Protein AF-A0A377NGT4-F1 (afdb_monomer_lite)

Structure (mmCIF, N/CA/C/O backbone):
data_AF-A0A377NGT4-F1
#
_entry.id   AF-A0A377NGT4-F1
#
loop_
_atom_site.group_PDB
_atom_site.id
_atom_site.type_symbol
_atom_site.label_atom_id
_atom_site.label_alt_id
_atom_site.label_comp_id
_atom_site.label_asym_id
_atom_site.label_entity_id
_atom_site.label_seq_id
_atom_site.pdbx_PDB_ins_code
_atom_site.Cartn_x
_atom_site.Cartn_y
_atom_site.Cartn_z
_atom_site.occupancy
_atom_site.B_iso_or_equiv
_atom_site.auth_seq_id
_atom_site.auth_comp_id
_atom_site.auth_asym_id
_atom_site.auth_atom_id
_atom_site.pdbx_PDB_model_num
ATOM 1 N N . MET A 1 1 ? 17.933 -8.556 -13.879 1.00 52.94 1 MET A N 1
ATOM 2 C CA . MET A 1 1 ? 17.221 -8.068 -12.674 1.00 52.94 1 MET A CA 1
ATOM 3 C C . MET A 1 1 ? 16.623 -6.703 -13.000 1.00 52.94 1 MET A C 1
ATOM 5 O O . MET A 1 1 ? 17.252 -6.018 -13.801 1.00 52.94 1 MET A O 1
ATOM 9 N N . PRO A 1 2 ? 15.431 -6.337 -12.488 1.00 57.81 2 PRO A N 1
ATOM 10 C CA . PRO A 1 2 ? 14.823 -5.034 -12.774 1.00 57.81 2 PRO A CA 1
ATOM 11 C C . PRO A 1 2 ? 15.746 -3.912 -12.289 1.00 57.81 2 PRO A C 1
ATOM 13 O O . PRO A 1 2 ? 16.266 -4.000 -11.179 1.00 57.81 2 PRO A O 1
ATOM 16 N N . GLU A 1 3 ? 15.965 -2.876 -13.100 1.00 63.34 3 GLU A N 1
ATOM 17 C CA . GLU A 1 3 ? 16.876 -1.774 -12.735 1.00 63.34 3 GLU A CA 1
ATOM 18 C C . GLU A 1 3 ? 16.338 -0.916 -11.582 1.00 63.34 3 GLU A C 1
ATOM 20 O O . GLU A 1 3 ? 17.118 -0.294 -10.864 1.00 63.34 3 GLU A O 1
ATOM 25 N N . GLN A 1 4 ? 15.014 -0.872 -11.394 1.00 75.25 4 GLN A N 1
ATOM 26 C CA . GLN A 1 4 ? 14.361 -0.062 -10.365 1.00 75.25 4 GLN A CA 1
ATOM 27 C C . GLN A 1 4 ? 13.101 -0.764 -9.853 1.00 75.25 4 GLN A C 1
ATOM 29 O O . GLN A 1 4 ? 12.263 -1.203 -10.639 1.00 75.25 4 GLN A O 1
ATOM 34 N N . MET A 1 5 ? 12.956 -0.862 -8.533 1.00 84.00 5 MET A N 1
ATOM 35 C CA . MET A 1 5 ? 11.750 -1.361 -7.870 1.00 84.00 5 MET A CA 1
ATOM 36 C C . MET A 1 5 ? 11.400 -0.415 -6.724 1.00 84.00 5 MET A C 1
ATOM 38 O O . MET A 1 5 ? 12.287 0.004 -5.981 1.00 84.00 5 MET A O 1
ATOM 42 N N . ALA A 1 6 ? 10.119 -0.090 -6.576 1.00 87.31 6 ALA A N 1
ATOM 43 C CA . ALA A 1 6 ? 9.622 0.722 -5.471 1.00 87.31 6 ALA A CA 1
ATOM 44 C C . ALA A 1 6 ? 8.301 0.144 -4.963 1.00 87.31 6 ALA A C 1
ATOM 46 O O . ALA A 1 6 ? 7.447 -0.252 -5.752 1.00 87.31 6 ALA A O 1
ATOM 47 N N . SER A 1 7 ? 8.115 0.099 -3.648 1.00 92.62 7 SER A N 1
ATOM 48 C CA . SER A 1 7 ? 6.877 -0.382 -3.036 1.00 92.62 7 SER A CA 1
ATOM 49 C C . SER A 1 7 ? 6.499 0.480 -1.845 1.00 92.62 7 SER A C 1
ATOM 51 O O . SER A 1 7 ? 7.359 0.807 -1.029 1.00 92.62 7 SER A O 1
ATOM 53 N N . LEU A 1 8 ? 5.213 0.794 -1.730 1.00 95.62 8 LEU A N 1
ATOM 54 C CA . LEU A 1 8 ? 4.632 1.489 -0.591 1.00 95.62 8 LEU A CA 1
ATOM 55 C C . LEU A 1 8 ? 3.374 0.744 -0.146 1.00 95.62 8 LEU A C 1
ATOM 57 O O . LEU A 1 8 ? 2.524 0.416 -0.971 1.00 95.62 8 LEU A O 1
ATOM 61 N N . TRP A 1 9 ? 3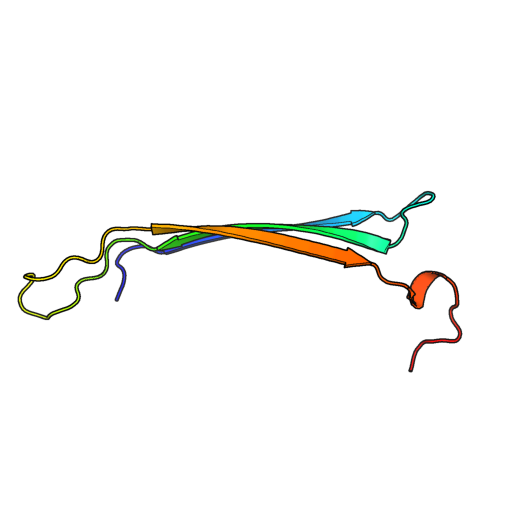.262 0.503 1.155 1.00 96.19 9 TRP A N 1
ATOM 62 C CA . TRP A 1 9 ? 2.096 -0.106 1.784 1.00 96.19 9 TRP A CA 1
ATOM 63 C C . TRP A 1 9 ? 1.704 0.710 3.011 1.00 96.19 9 TRP A C 1
ATOM 65 O O . TRP A 1 9 ? 2.571 1.164 3.760 1.00 96.19 9 TRP A O 1
ATOM 75 N N . ALA A 1 10 ? 0.404 0.883 3.205 1.00 95.62 10 ALA A N 1
ATOM 76 C CA . ALA A 1 10 ? -0.185 1.501 4.376 1.00 95.62 10 ALA A CA 1
ATOM 77 C C . ALA A 1 10 ? -1.316 0.613 4.895 1.00 95.62 10 ALA A C 1
ATOM 79 O O . ALA A 1 10 ? -2.083 0.051 4.116 1.00 95.62 10 ALA A O 1
ATOM 80 N N . ASP A 1 11 ? -1.416 0.518 6.215 1.00 94.44 11 ASP A N 1
ATOM 81 C CA . ASP A 1 11 ? -2.478 -0.195 6.914 1.00 94.44 11 ASP A CA 1
ATOM 82 C C . ASP A 1 11 ? -3.078 0.716 7.982 1.00 94.44 11 ASP A C 1
ATOM 84 O O . ASP A 1 11 ? -2.351 1.438 8.672 1.00 94.44 11 ASP A O 1
ATOM 88 N N . TYR A 1 12 ? -4.401 0.704 8.098 1.00 90.69 12 TYR A N 1
ATOM 89 C CA . TYR A 1 12 ? -5.124 1.453 9.109 1.00 90.69 12 TYR A CA 1
ATOM 90 C C . TYR A 1 12 ? -6.188 0.583 9.761 1.00 90.69 12 TYR A C 1
ATOM 92 O O . TYR A 1 12 ? -7.082 0.080 9.088 1.00 90.69 12 TYR A O 1
ATOM 100 N N . SER A 1 13 ? -6.131 0.484 11.088 1.00 91.56 13 SER A N 1
ATOM 101 C CA . SER A 1 13 ? -7.123 -0.218 11.902 1.00 91.56 13 SER A CA 1
ATOM 102 C C . SER A 1 13 ? -7.903 0.765 12.776 1.00 91.56 13 SER A C 1
ATOM 104 O O . SER A 1 13 ? -7.321 1.619 13.453 1.00 91.56 13 SER A O 1
ATOM 106 N N . ILE A 1 14 ? -9.230 0.644 12.766 1.00 89.12 14 ILE A N 1
ATOM 107 C CA . ILE A 1 14 ? -10.146 1.446 13.576 1.00 89.12 14 ILE A CA 1
ATOM 108 C C . ILE A 1 14 ? -10.039 0.989 15.032 1.00 89.12 14 ILE A C 1
ATOM 110 O O . ILE A 1 14 ? -10.274 -0.172 15.353 1.00 89.12 14 ILE A O 1
ATOM 114 N N . GLN A 1 15 ? -9.710 1.922 15.923 1.00 85.94 15 GLN A N 1
ATOM 115 C CA . GLN A 1 15 ? -9.480 1.628 17.344 1.00 85.94 15 GLN A CA 1
ATOM 116 C C . GLN A 1 15 ? -10.666 1.991 18.249 1.00 85.94 15 GLN A C 1
ATOM 118 O O . GLN A 1 15 ? -10.635 1.684 19.436 1.00 85.94 15 GLN A O 1
ATOM 123 N N . GLN A 1 16 ? -11.676 2.705 17.738 1.00 83.25 16 GLN A N 1
ATOM 124 C CA . GLN A 1 16 ? -12.797 3.200 18.543 1.00 83.25 16 GLN A CA 1
ATOM 125 C C . GLN A 1 16 ? -14.109 3.198 17.749 1.00 83.25 16 GLN A C 1
ATOM 127 O O . GLN A 1 16 ? -14.123 3.462 16.545 1.00 83.25 16 GLN A O 1
ATOM 132 N N . GLY A 1 17 ? -15.226 2.974 18.448 1.00 81.06 17 GLY A N 1
ATOM 133 C CA . GLY A 1 17 ? -16.577 3.029 17.885 1.00 81.06 17 GLY A CA 1
ATOM 134 C C . GLY A 1 17 ? -17.111 1.676 17.384 1.00 81.06 17 GLY A C 1
ATOM 135 O O . GLY A 1 17 ? -16.524 0.631 17.659 1.00 81.06 17 GLY A O 1
ATOM 136 N N . PRO A 1 18 ? -18.240 1.664 16.653 1.00 79.00 18 PRO A N 1
ATOM 137 C CA . PRO A 1 18 ? -18.932 0.431 16.253 1.00 79.00 18 PRO A CA 1
ATOM 138 C C . PRO A 1 18 ? -18.150 -0.435 15.252 1.00 79.00 18 PRO A C 1
ATOM 140 O O . PRO A 1 18 ? -18.498 -1.591 15.048 1.00 79.00 18 PRO A O 1
ATOM 143 N N . LEU A 1 19 ? -17.106 0.119 14.633 1.00 81.44 19 LEU A N 1
ATOM 144 C CA . LEU A 1 19 ? -16.223 -0.573 13.691 1.00 81.44 19 LEU A CA 1
ATOM 145 C C . LEU A 1 19 ? -14.843 -0.865 14.300 1.00 81.44 19 LEU A C 1
ATOM 147 O O . LEU A 1 19 ? -13.888 -1.067 13.557 1.00 81.44 19 LEU A O 1
ATOM 151 N N . THR A 1 20 ? -14.716 -0.850 15.632 1.00 84.69 20 THR A N 1
ATOM 152 C CA . THR A 1 20 ? -13.462 -1.219 16.311 1.00 84.69 20 THR A CA 1
ATOM 153 C C . THR A 1 20 ? -12.976 -2.568 15.787 1.00 84.69 20 THR A C 1
ATOM 155 O O . THR A 1 20 ? -13.789 -3.473 15.593 1.00 84.69 20 THR A O 1
ATOM 158 N N . SER A 1 21 ? -11.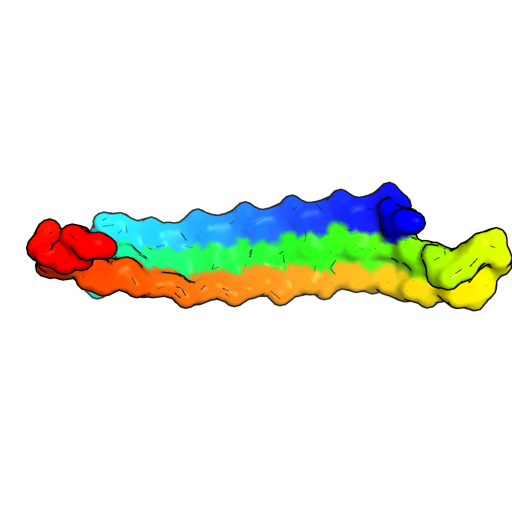672 -2.659 15.519 1.00 84.38 21 SER A N 1
ATOM 159 C CA . SER A 1 21 ? -10.984 -3.820 14.940 1.00 84.38 21 SER A CA 1
ATOM 160 C C . SER A 1 21 ? -11.169 -4.049 13.441 1.00 84.38 21 SER A C 1
ATOM 162 O O . SER A 1 21 ? -10.577 -4.982 12.899 1.00 84.38 21 SER A O 1
ATOM 164 N N . LEU A 1 22 ? -11.923 -3.195 12.744 1.00 89.75 22 LEU A N 1
ATOM 165 C CA . LEU A 1 22 ? -11.917 -3.163 11.282 1.00 89.75 22 LEU A CA 1
ATOM 166 C C . LEU A 1 22 ? -10.650 -2.482 10.786 1.00 89.75 22 LEU A C 1
ATOM 168 O O . LEU A 1 22 ? -10.375 -1.338 11.148 1.00 89.75 22 LEU A O 1
ATOM 172 N N . GLY A 1 23 ? -9.911 -3.171 9.930 1.00 92.50 23 GLY A N 1
ATOM 173 C CA . GLY A 1 23 ? -8.733 -2.650 9.275 1.00 92.50 23 GLY A CA 1
ATOM 174 C C . GLY A 1 23 ? -8.819 -2.678 7.759 1.00 92.50 23 GLY A C 1
ATOM 175 O O . GLY A 1 23 ? -9.504 -3.497 7.141 1.00 92.50 23 GLY A O 1
ATOM 176 N N . LEU A 1 24 ? -8.139 -1.702 7.176 1.00 94.75 24 LEU A N 1
ATOM 177 C CA . LEU A 1 24 ? -8.073 -1.412 5.758 1.00 94.75 24 LEU A CA 1
ATOM 178 C C . LEU A 1 24 ? -6.610 -1.185 5.396 1.00 94.75 24 LEU A C 1
ATOM 180 O O . LEU A 1 24 ? -5.956 -0.298 5.947 1.00 94.75 24 LEU A O 1
ATOM 184 N N . GLY A 1 25 ? -6.125 -1.959 4.436 1.00 95.88 25 GLY A N 1
ATOM 185 C CA . GLY A 1 25 ? -4.781 -1.844 3.898 1.00 95.88 25 GLY A CA 1
ATOM 186 C C . GLY A 1 25 ? -4.806 -1.495 2.418 1.00 95.88 25 GLY A C 1
ATOM 187 O O . GLY A 1 25 ? -5.681 -1.941 1.673 1.00 95.88 25 GLY A O 1
ATOM 188 N N . ALA A 1 26 ? -3.839 -0.702 1.978 1.00 96.62 26 ALA A N 1
ATOM 189 C CA . ALA A 1 26 ? -3.645 -0.382 0.574 1.00 96.62 26 ALA A CA 1
ATOM 190 C C . ALA A 1 26 ? -2.159 -0.236 0.255 1.00 96.62 26 ALA A C 1
ATOM 192 O O . ALA A 1 26 ? -1.367 0.243 1.070 1.00 96.62 26 ALA A O 1
ATOM 193 N N . GLY A 1 27 ? -1.781 -0.587 -0.967 1.00 96.06 27 GLY A N 1
ATOM 194 C CA . GLY A 1 27 ? -0.424 -0.369 -1.427 1.00 96.06 27 GLY A CA 1
ATOM 195 C C . GLY A 1 27 ? -0.270 -0.325 -2.927 1.00 96.06 27 GLY A C 1
ATOM 196 O O . GLY A 1 27 ? -1.188 -0.577 -3.707 1.00 96.06 27 GLY A O 1
ATOM 197 N N . VAL A 1 28 ? 0.940 0.050 -3.310 1.00 95.19 28 VAL A N 1
ATOM 198 C CA . VAL A 1 28 ? 1.372 0.194 -4.688 1.00 95.19 28 VAL A CA 1
ATOM 199 C C . VAL A 1 28 ? 2.775 -0.375 -4.824 1.00 95.19 28 VAL A C 1
ATOM 201 O O . VAL A 1 28 ? 3.645 -0.152 -3.978 1.00 95.19 28 VAL A O 1
ATOM 204 N N . ARG A 1 29 ? 3.004 -1.125 -5.898 1.00 93.94 29 ARG A N 1
ATOM 205 C CA . ARG A 1 29 ? 4.299 -1.725 -6.218 1.00 93.94 29 ARG A CA 1
ATOM 206 C C . ARG A 1 29 ? 4.647 -1.425 -7.665 1.00 93.94 29 ARG A C 1
ATOM 208 O O . ARG A 1 29 ? 3.943 -1.851 -8.572 1.00 93.94 29 ARG A O 1
ATOM 215 N N . TYR A 1 30 ? 5.736 -0.703 -7.875 1.00 87.06 30 TYR A N 1
ATOM 216 C CA . TYR A 1 30 ? 6.312 -0.438 -9.184 1.00 87.06 30 TYR A CA 1
ATOM 217 C C . TYR A 1 30 ? 7.467 -1.398 -9.450 1.00 87.06 30 TYR A C 1
ATOM 219 O O . TYR A 1 30 ? 8.408 -1.495 -8.653 1.00 87.06 30 TYR A O 1
ATOM 227 N N . VAL A 1 31 ? 7.408 -2.075 -10.593 1.00 85.50 31 VAL A N 1
ATOM 228 C CA . VAL A 1 31 ? 8.496 -2.901 -11.110 1.00 85.50 31 VAL A CA 1
ATOM 229 C C . VAL A 1 31 ? 8.948 -2.304 -12.433 1.00 85.50 31 VAL A C 1
ATOM 231 O O . VAL A 1 31 ? 8.216 -2.301 -13.424 1.00 85.50 31 VAL A O 1
ATOM 234 N N . GLY A 1 32 ? 10.168 -1.775 -12.425 1.00 73.31 32 GLY A N 1
ATOM 235 C CA . GLY A 1 32 ? 10.814 -1.214 -13.597 1.00 73.31 32 GLY A CA 1
ATOM 236 C C . GLY A 1 32 ? 11.121 -2.273 -14.652 1.00 73.31 32 GLY A C 1
ATOM 237 O O . GLY A 1 32 ? 10.998 -3.483 -14.445 1.00 73.31 32 GLY A O 1
ATOM 238 N N . LYS A 1 33 ? 11.547 -1.794 -15.818 1.00 64.75 33 LYS A N 1
ATOM 239 C CA . LYS A 1 33 ? 11.815 -2.631 -16.991 1.00 64.75 33 LYS A CA 1
ATOM 240 C C . LYS A 1 33 ? 12.787 -3.753 -16.639 1.00 64.75 33 LYS A C 1
ATOM 242 O O . LYS A 1 33 ? 13.831 -3.530 -16.025 1.00 64.75 33 LYS A O 1
ATOM 247 N N . THR A 1 34 ? 12.433 -4.96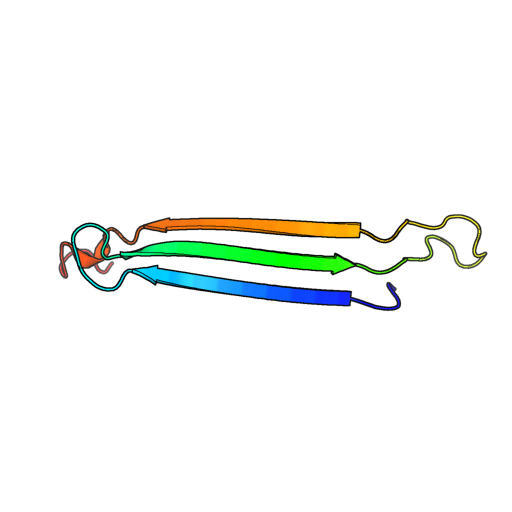4 -17.055 1.00 62.94 34 THR A N 1
ATOM 248 C CA . THR A 1 34 ? 13.291 -6.140 -16.903 1.00 62.94 34 THR A CA 1
ATOM 249 C C . THR A 1 34 ? 13.684 -6.630 -18.292 1.00 62.94 34 THR A C 1
ATOM 251 O O . THR A 1 34 ? 12.833 -6.792 -19.169 1.00 62.94 34 THR A O 1
ATOM 254 N N . TRP A 1 35 ? 14.980 -6.836 -18.506 1.00 55.88 35 TRP A N 1
ATOM 255 C CA . TRP A 1 35 ? 15.505 -7.454 -19.721 1.00 55.88 35 TRP A CA 1
ATOM 256 C C . TRP A 1 35 ? 15.333 -8.973 -19.616 1.00 55.88 35 TRP A C 1
ATOM 258 O O . TRP A 1 35 ? 15.781 -9.569 -18.635 1.00 55.88 35 TRP A O 1
ATOM 268 N N . ALA A 1 36 ? 14.639 -9.585 -20.580 1.00 52.41 36 ALA A N 1
ATOM 269 C CA . ALA A 1 36 ? 14.348 -11.021 -20.578 1.00 52.41 36 ALA A CA 1
ATOM 270 C C . ALA A 1 36 ? 15.426 -11.877 -21.278 1.00 52.41 36 ALA A C 1
ATOM 272 O O . ALA A 1 36 ? 15.371 -13.100 -21.188 1.00 52.41 36 ALA A O 1
ATOM 273 N N . ASP A 1 37 ? 16.423 -11.268 -21.931 1.00 48.66 37 ASP A N 1
ATOM 274 C CA . ASP A 1 37 ? 17.599 -11.962 -22.466 1.00 48.66 37 ASP A CA 1
ATOM 275 C C . ASP A 1 37 ? 18.887 -11.130 -22.278 1.00 48.66 37 ASP A C 1
ATOM 277 O O . ASP A 1 37 ? 18.849 -9.931 -21.999 1.00 48.66 37 ASP A O 1
ATOM 281 N N . THR A 1 38 ? 20.047 -11.774 -22.419 1.00 53.09 38 THR A N 1
ATOM 282 C CA . THR A 1 38 ? 21.381 -11.142 -22.442 1.00 53.09 38 THR A CA 1
ATOM 283 C C . THR A 1 38 ? 21.687 -10.414 -23.761 1.00 53.09 38 THR A C 1
ATOM 285 O O . THR A 1 38 ? 22.782 -9.878 -23.915 1.00 53.09 38 THR A O 1
ATOM 288 N N . ASN A 1 39 ? 20.741 -10.390 -24.706 1.00 53.44 39 ASN A N 1
ATOM 289 C CA . ASN A 1 39 ? 20.878 -9.866 -26.068 1.00 53.44 39 ASN A CA 1
ATOM 290 C C . ASN A 1 39 ? 19.938 -8.666 -26.350 1.00 53.44 39 ASN A C 1
ATOM 292 O O . ASN A 1 39 ? 19.749 -8.267 -27.499 1.00 53.44 39 ASN A O 1
ATOM 296 N N . ASN A 1 40 ? 19.338 -8.092 -25.300 1.00 50.66 40 ASN A N 1
ATOM 297 C CA . ASN A 1 40 ? 18.405 -6.966 -25.298 1.00 50.66 40 ASN A CA 1
ATOM 298 C C . ASN A 1 40 ? 17.196 -7.053 -26.264 1.00 50.66 40 ASN A C 1
ATOM 300 O O . ASN A 1 40 ? 16.642 -6.012 -26.626 1.00 50.66 40 ASN A O 1
ATOM 304 N N . SER A 1 41 ? 16.740 -8.245 -26.675 1.00 52.69 41 SER A N 1
ATOM 305 C CA . SER A 1 41 ? 15.703 -8.372 -27.725 1.00 52.69 41 SER A CA 1
ATOM 306 C C . SER A 1 41 ? 14.256 -8.435 -27.215 1.00 52.69 41 SER A C 1
ATOM 308 O O . SER A 1 41 ? 13.338 -8.092 -27.959 1.00 52.69 41 SER A O 1
ATOM 310 N N . ILE A 1 42 ? 14.018 -8.811 -25.953 1.00 51.53 42 ILE A N 1
ATOM 311 C CA . ILE A 1 42 ? 12.665 -8.869 -25.368 1.00 51.53 42 ILE A CA 1
ATOM 312 C C . ILE A 1 42 ? 12.608 -7.984 -24.120 1.00 51.53 42 ILE A C 1
ATOM 314 O O . ILE A 1 42 ? 13.232 -8.265 -23.094 1.00 51.53 42 ILE A O 1
ATOM 318 N N . ARG A 1 43 ? 11.850 -6.887 -24.219 1.00 56.00 43 ARG A N 1
ATOM 319 C CA . ARG A 1 43 ? 11.629 -5.926 -23.134 1.00 56.00 43 ARG A CA 1
ATOM 320 C C . ARG A 1 43 ? 10.303 -6.234 -22.452 1.00 56.00 43 ARG A C 1
ATOM 322 O O . ARG A 1 43 ? 9.257 -6.096 -23.080 1.00 56.00 43 ARG A O 1
ATOM 329 N N . VAL A 1 44 ? 10.340 -6.591 -21.169 1.00 63.69 44 VAL A N 1
ATOM 330 C CA . VAL A 1 44 ? 9.125 -6.583 -20.347 1.00 63.69 44 VAL A CA 1
ATOM 331 C C . VAL A 1 44 ? 8.839 -5.119 -19.994 1.00 63.69 44 VAL A C 1
ATOM 333 O O . VAL A 1 44 ? 9.716 -4.472 -19.405 1.00 63.69 44 VAL A O 1
ATOM 336 N N . PRO A 1 45 ? 7.689 -4.557 -20.415 1.00 62.34 45 PRO A N 1
ATOM 337 C CA . PRO A 1 45 ? 7.321 -3.199 -20.044 1.00 62.34 45 PRO A CA 1
ATOM 338 C C . PRO A 1 45 ? 7.213 -3.091 -18.523 1.00 62.34 45 PRO A C 1
ATOM 340 O O . PRO A 1 45 ? 6.891 -4.060 -17.835 1.00 62.34 45 PRO A O 1
ATOM 343 N N . ASP A 1 46 ? 7.531 -1.912 -18.005 1.00 75.38 46 ASP A N 1
ATOM 344 C CA . ASP A 1 46 ? 7.332 -1.601 -16.601 1.00 75.38 46 ASP A CA 1
ATOM 345 C C . ASP A 1 46 ? 5.855 -1.714 -16.228 1.00 75.38 46 ASP A C 1
ATOM 347 O O . ASP A 1 46 ? 4.965 -1.426 -17.032 1.00 75.38 46 ASP A O 1
ATOM 351 N N . TYR A 1 47 ? 5.602 -2.168 -15.005 1.00 81.31 47 TYR A N 1
ATOM 352 C CA . TYR A 1 47 ? 4.248 -2.349 -14.512 1.00 81.31 47 TYR A CA 1
ATOM 353 C C . TYR A 1 47 ? 4.110 -1.856 -13.077 1.00 81.31 47 TYR A C 1
ATOM 355 O O . TYR A 1 47 ? 5.006 -1.997 -12.240 1.00 81.31 47 TYR A O 1
ATOM 363 N N . THR A 1 48 ? 2.939 -1.289 -12.805 1.00 89.38 48 THR A N 1
ATOM 364 C CA . THR A 1 48 ? 2.518 -0.867 -11.473 1.00 89.38 48 THR A CA 1
ATOM 365 C C . THR A 1 48 ? 1.384 -1.771 -11.025 1.00 89.38 48 THR A C 1
ATOM 367 O O . THR A 1 48 ? 0.383 -1.910 -11.726 1.00 89.38 48 THR A O 1
ATOM 370 N N . LEU A 1 49 ? 1.539 -2.381 -9.857 1.00 91.25 49 LEU A N 1
ATOM 371 C CA . LEU A 1 49 ? 0.510 -3.161 -9.186 1.00 91.25 49 LEU A CA 1
ATOM 372 C C . LEU A 1 49 ? -0.102 -2.329 -8.065 1.00 91.25 49 LEU A C 1
ATOM 374 O O . LEU A 1 49 ? 0.615 -1.628 -7.351 1.00 91.25 49 LEU A O 1
ATOM 378 N N . PHE A 1 50 ? -1.416 -2.440 -7.914 1.00 94.44 50 PHE A N 1
ATOM 379 C CA . PHE A 1 50 ? -2.161 -1.895 -6.787 1.00 94.44 50 PHE A CA 1
ATOM 380 C C . PHE A 1 50 ? -2.692 -3.051 -5.954 1.00 94.44 50 PHE A C 1
ATOM 382 O O . PHE A 1 50 ? -3.218 -4.022 -6.499 1.00 94.44 50 PHE A O 1
ATOM 389 N N . ASP A 1 51 ? -2.563 -2.923 -4.643 1.00 95.00 51 ASP A N 1
ATOM 390 C CA . ASP A 1 51 ? -2.951 -3.933 -3.673 1.00 95.00 51 ASP A CA 1
ATOM 391 C C . ASP A 1 51 ? -3.928 -3.312 -2.669 1.00 95.00 51 ASP A C 1
ATOM 393 O O . ASP A 1 51 ? -3.776 -2.154 -2.276 1.00 95.00 51 ASP A O 1
ATOM 397 N N . ALA A 1 52 ? -4.930 -4.079 -2.246 1.00 96.00 52 ALA A N 1
ATOM 398 C CA . ALA A 1 52 ? -5.902 -3.671 -1.237 1.00 96.00 52 ALA A CA 1
ATOM 399 C C . ALA A 1 52 ? -6.215 -4.849 -0.310 1.00 96.00 52 ALA A C 1
ATOM 401 O O . ALA A 1 52 ? -6.267 -5.997 -0.755 1.00 96.00 52 ALA A O 1
ATOM 402 N N . ALA A 1 53 ? -6.431 -4.559 0.969 1.00 93.69 53 ALA A N 1
ATOM 403 C CA . ALA A 1 53 ? -6.763 -5.535 1.996 1.00 93.69 53 ALA A CA 1
ATOM 404 C C . ALA A 1 53 ? -7.849 -4.992 2.933 1.00 93.69 53 ALA A C 1
ATOM 406 O O . ALA A 1 53 ? -7.933 -3.792 3.189 1.00 93.69 53 ALA A O 1
ATOM 407 N N . LEU A 1 54 ? -8.670 -5.904 3.448 1.00 93.06 54 LEU A N 1
ATOM 408 C CA . LEU A 1 54 ? -9.677 -5.655 4.473 1.00 93.06 54 LEU A CA 1
ATOM 409 C C . LEU A 1 54 ? -9.549 -6.772 5.510 1.00 93.06 54 LEU A C 1
ATOM 411 O O . LEU A 1 54 ? -9.567 -7.948 5.140 1.00 93.06 54 LEU A O 1
ATOM 415 N N . HIS A 1 55 ? -9.457 -6.424 6.787 1.00 89.19 55 HIS A N 1
ATOM 416 C CA . HIS A 1 55 ? -9.465 -7.389 7.887 1.00 89.19 55 HIS A CA 1
ATOM 417 C C . HIS A 1 55 ? -10.373 -6.918 9.016 1.00 89.19 55 HIS A C 1
ATOM 419 O O . HIS A 1 55 ? -10.644 -5.732 9.161 1.00 89.19 55 HIS A O 1
ATOM 425 N N . TYR A 1 56 ? -10.867 -7.855 9.817 1.00 86.75 56 TYR A N 1
ATOM 426 C CA . TYR A 1 56 ? -11.655 -7.557 11.007 1.00 86.75 56 TYR A CA 1
ATOM 427 C C . TYR A 1 56 ? -11.223 -8.501 12.124 1.00 86.75 56 TYR A C 1
ATOM 429 O O . TYR A 1 56 ? -11.349 -9.718 11.973 1.00 86.75 56 TYR A O 1
ATOM 437 N N . ASP A 1 57 ? -10.682 -7.960 13.216 1.00 78.06 57 ASP A N 1
ATOM 438 C CA . ASP A 1 57 ? -10.300 -8.764 14.380 1.00 78.06 57 ASP A CA 1
ATOM 439 C C . ASP A 1 57 ? -11.506 -8.953 15.319 1.00 78.06 57 ASP A C 1
ATOM 441 O O . ASP A 1 57 ? -11.892 -8.066 16.081 1.00 78.06 57 ASP A O 1
ATOM 445 N N . LEU A 1 58 ? -12.111 -10.142 15.240 1.00 68.25 58 LEU A N 1
ATOM 446 C CA . LEU A 1 58 ? -13.240 -10.571 16.074 1.00 68.25 58 LEU A CA 1
ATOM 447 C C . LEU A 1 58 ? -12.841 -10.856 17.536 1.00 68.25 58 LEU A C 1
ATOM 449 O O . LEU A 1 58 ? -13.720 -11.052 18.375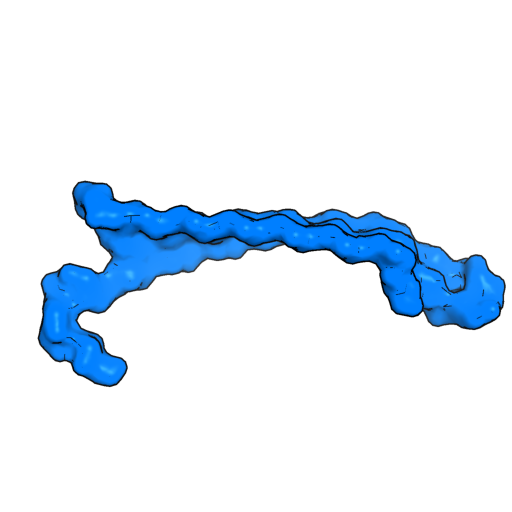 1.00 68.25 58 LEU A O 1
ATOM 453 N N . GLY A 1 59 ? -11.544 -10.893 17.857 1.00 59.47 59 GLY A N 1
ATOM 454 C CA . GLY A 1 59 ? -11.024 -11.238 19.182 1.00 59.47 59 GLY A CA 1
ATOM 455 C C . GLY A 1 59 ? -11.140 -10.128 20.233 1.00 59.47 59 GLY A C 1
ATOM 456 O O . GLY A 1 59 ? -11.040 -10.405 21.426 1.00 59.47 59 GLY A O 1
ATOM 457 N N . GLU A 1 60 ? -11.392 -8.879 19.831 1.00 55.72 60 GLU A N 1
ATOM 458 C CA . GLU A 1 60 ? -11.577 -7.744 20.759 1.00 55.72 60 GLU A CA 1
ATOM 459 C C . GLU A 1 60 ? -12.945 -7.750 21.468 1.00 55.72 60 GLU A C 1
ATOM 461 O O . GLU A 1 60 ? -13.114 -7.061 22.473 1.00 55.72 60 GLU A O 1
ATOM 466 N N . LEU A 1 61 ? -13.915 -8.556 21.014 1.00 53.97 61 LEU A N 1
ATOM 467 C CA . LEU A 1 61 ? -15.223 -8.663 21.674 1.00 53.97 61 LEU A CA 1
ATOM 468 C C . LEU A 1 61 ? -15.205 -9.533 22.939 1.00 53.97 61 LEU A C 1
ATOM 470 O O . LEU A 1 61 ? -16.065 -9.359 23.801 1.00 53.97 61 LEU A O 1
ATOM 474 N N . ASP A 1 62 ? -14.235 -10.439 23.084 1.00 53.41 62 ASP A N 1
ATOM 475 C CA . ASP A 1 62 ? -14.126 -11.290 24.265 1.00 53.41 62 ASP A CA 1
ATOM 476 C C . ASP A 1 62 ? -12.663 -11.684 24.525 1.00 53.41 62 ASP A C 1
ATOM 478 O O . ASP A 1 62 ? -12.053 -12.467 23.794 1.00 53.41 62 ASP A O 1
ATOM 482 N N . ARG A 1 63 ? -12.091 -11.168 25.623 1.00 56.97 63 ARG A N 1
ATOM 483 C CA . ARG A 1 63 ? -10.730 -11.511 26.078 1.00 56.97 63 ARG A CA 1
ATOM 484 C C . ARG A 1 63 ? -10.558 -13.008 26.400 1.00 56.97 63 ARG A C 1
ATOM 486 O O . ARG A 1 63 ? -9.431 -13.410 26.686 1.00 56.97 63 ARG A O 1
ATOM 493 N N . SER A 1 64 ? -11.620 -13.821 26.359 1.00 59.19 64 SER A N 1
ATOM 494 C CA . SER A 1 64 ? -11.574 -15.274 26.572 1.00 59.19 64 SER A CA 1
ATOM 495 C C . SER A 1 64 ? -11.203 -16.117 25.340 1.00 59.19 64 SER A C 1
ATOM 497 O O . SER A 1 64 ? -10.914 -17.299 25.509 1.00 59.19 64 SER A O 1
ATOM 499 N N . LEU A 1 65 ? -11.134 -15.549 24.127 1.00 57.19 65 LEU A N 1
ATOM 500 C CA . LEU A 1 65 ? -10.833 -16.301 22.891 1.00 57.19 65 LEU A CA 1
ATOM 501 C C . LEU A 1 65 ? -9.367 -16.224 22.42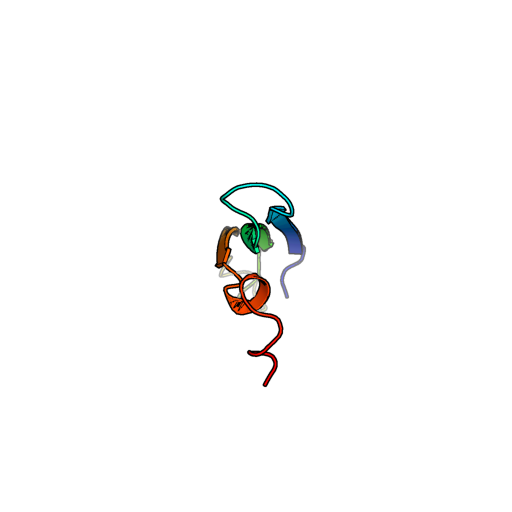8 1.00 57.19 65 LEU A C 1
ATOM 503 O O . LEU A 1 65 ? -9.052 -16.580 21.295 1.00 57.19 65 LEU A O 1
ATOM 507 N N . ARG A 1 66 ? -8.446 -15.791 23.298 1.00 48.81 66 ARG A N 1
ATOM 508 C CA . ARG A 1 66 ? -7.003 -15.913 23.036 1.00 48.81 66 ARG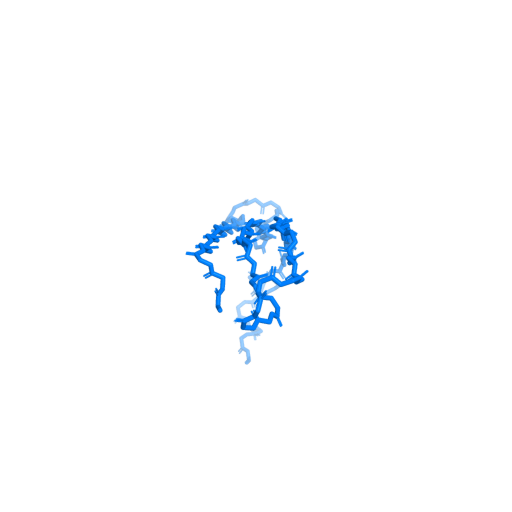 A CA 1
ATOM 509 C C . ARG A 1 66 ? -6.592 -17.383 23.187 1.00 48.81 66 ARG A C 1
ATOM 511 O O . ARG A 1 66 ? -6.399 -17.843 24.311 1.00 48.81 66 ARG A O 1
ATOM 518 N N . GLY A 1 67 ? -6.488 -18.097 22.067 1.00 51.16 67 GLY A N 1
ATOM 519 C CA . GLY A 1 67 ? -5.947 -19.455 21.958 1.00 51.16 67 GLY A CA 1
ATOM 520 C C . GLY A 1 67 ? -4.781 -19.500 20.989 1.00 51.16 67 GLY A C 1
ATOM 521 O O . GLY A 1 67 ? -4.899 -18.853 19.926 1.00 51.16 67 GLY A O 1
#

Organism: NCBI:txid41202

InterPro domains:
  IPR000531 TonB-dependent receptor-like, beta-barrel [PF00593] (2-59)
  IPR036942 TonB-dependent receptor-like, beta-barrel domain superfamily [G3DSA:2.40.170.20] (1-66)
  IPR039426 TonB-dependent receptor-like [PTHR32552] (2-60)

Foldseek 3Di:
DFPDKDKDKDKDADCDDPQHQKMKIKMKIKTHWDQPDPVSPDIDHIDMDIDIDIDGDPCVVDVVPPD

Secondary structure (DSSP, 8-state):
--S-EEEEEEEEE--SSTTTTEEEEEEEEEE--EESSTTS--EEPPEEEEEEEEEE-GGGG-TT---

Sequence (67 aa):
MPEQMASLWADYSIQQGPLTSLGLGAGVRYVGKTWADTNNSIRVPDYTLFDAALHYDLGELDRSLRG

Radius of gyration: 19.94 Å; chains: 1; bounding box: 40×23×54 Å

pLDDT: mean 76.16, std 16.86, range [48.66, 96.62]